Protein AF-A0A7X9H3X4-F1 (afdb_monomer)

Secondary structure (DSSP, 8-state):
-EEEE--TTSSHHHHHHHHHHHH-PEEEES-HHHHHHHHHHHHHTT---PPPEEGGG-S-TT--S-EEES-HHHHHHHHHTS--------SEEEE--S--S---------

Mean predicted aligned error: 7.33 Å

Radius of gyration: 16.72 Å; Cα contacts (8 Å, |Δi|>4): 132; chains: 1; bounding box: 27×56×36 Å

Foldseek 3Di:
DAAEDEDPPLCPLVVVLVVQLVFQAAEEEADPVVLVVSCVVSVVVVGDHPRHHYLVCPPVPPDDHHYHYDPVLNNVCVNVVHHDDDDDDPHHYDYSDPDPPDDDPPDDDD

Sequence (110 aa):
MKIIRTDRGGGKTTALIKQAARDKSYILCHSKSAARYIYDTALGMGLNIPYPITVDDIPLRGYKGDILIDEIDYILPQLLGAQVNTITTSASIDTLDNNKSEIKINSKAN

Solvent-accessible surface area (backbone atoms only — not comparable to full-atom values): 6988 Å² total; per-residue (Å²): 120,75,44,81,54,66,64,91,89,52,47,64,68,58,53,50,49,57,46,17,40,74,73,54,21,35,40,37,26,69,34,71,68,53,21,48,52,53,45,54,50,28,52,77,69,75,43,69,57,56,76,41,41,36,67,84,57,58,76,72,79,86,68,90,57,57,81,44,74,48,62,56,84,56,36,54,24,65,76,68,77,42,89,76,90,80,86,86,79,91,54,55,76,43,67,70,71,94,81,73,90,68,87,80,79,78,73,82,77,132

Structure (mmCIF, N/CA/C/O backbone):
data_AF-A0A7X9H3X4-F1
#
_entry.id   AF-A0A7X9H3X4-F1
#
loop_
_atom_site.group_PDB
_atom_site.id
_atom_site.type_symbol
_atom_site.label_atom_id
_atom_site.label_alt_id
_atom_site.label_comp_id
_atom_site.label_asym_id
_atom_site.label_entity_id
_atom_site.label_seq_id
_atom_site.pdbx_PDB_ins_code
_atom_site.Cartn_x
_atom_site.Cartn_y
_atom_site.Cartn_z
_atom_site.occupancy
_atom_site.B_iso_or_equiv
_atom_site.auth_seq_id
_atom_site.auth_comp_id
_atom_site.auth_asym_id
_atom_site.auth_atom_id
_atom_site.pdbx_PDB_model_num
ATOM 1 N N . MET A 1 1 ? -9.246 9.494 -6.390 1.00 84.94 1 MET A N 1
ATOM 2 C CA . MET A 1 1 ? -8.144 8.878 -5.615 1.00 84.94 1 MET A CA 1
ATOM 3 C C . MET A 1 1 ? -7.450 9.957 -4.799 1.00 84.94 1 MET A C 1
ATOM 5 O O . MET A 1 1 ? -7.528 11.119 -5.182 1.00 84.94 1 MET A O 1
ATOM 9 N N . LYS A 1 2 ? -6.775 9.579 -3.718 1.00 89.81 2 LYS A N 1
ATOM 10 C CA . LYS A 1 2 ? -5.968 10.473 -2.882 1.00 89.81 2 LYS A CA 1
ATOM 11 C C . LYS A 1 2 ? -4.560 9.894 -2.786 1.00 89.81 2 LYS A C 1
ATOM 13 O O . LYS A 1 2 ? -4.424 8.681 -2.651 1.00 89.81 2 LYS A O 1
ATOM 18 N N . ILE A 1 3 ? -3.541 10.744 -2.852 1.00 92.75 3 ILE A N 1
ATOM 19 C CA . ILE A 1 3 ? -2.140 10.351 -2.678 1.00 92.75 3 ILE A CA 1
ATOM 20 C C . ILE A 1 3 ? -1.685 10.822 -1.304 1.00 92.75 3 ILE A C 1
ATOM 22 O O . ILE A 1 3 ? -1.844 11.990 -0.962 1.00 92.75 3 ILE A O 1
ATOM 26 N N . ILE A 1 4 ? -1.109 9.916 -0.517 1.00 91.75 4 ILE A N 1
ATOM 27 C CA . ILE A 1 4 ? -0.500 10.258 0.767 1.00 91.75 4 ILE A CA 1
ATOM 28 C C . ILE A 1 4 ? 1.016 10.271 0.581 1.00 91.75 4 ILE A C 1
ATOM 30 O O . ILE A 1 4 ? 1.625 9.222 0.374 1.00 91.75 4 ILE A O 1
ATOM 34 N N . ARG A 1 5 ? 1.630 11.455 0.668 1.00 88.75 5 ARG A N 1
ATOM 35 C CA . ARG A 1 5 ? 3.084 11.627 0.544 1.00 88.75 5 ARG A CA 1
ATOM 36 C C . ARG A 1 5 ? 3.687 11.999 1.891 1.00 88.75 5 ARG A C 1
ATOM 38 O O . ARG A 1 5 ? 3.336 13.015 2.478 1.00 88.75 5 ARG A O 1
ATOM 45 N N . THR A 1 6 ? 4.643 11.205 2.357 1.00 85.62 6 THR A N 1
ATOM 46 C CA . THR A 1 6 ? 5.405 11.485 3.584 1.00 85.62 6 THR A CA 1
ATOM 47 C C . THR A 1 6 ? 6.828 10.984 3.428 1.00 85.62 6 THR A C 1
ATOM 49 O O . THR A 1 6 ? 7.071 10.053 2.652 1.00 85.62 6 THR A O 1
ATOM 52 N N . ASP A 1 7 ? 7.721 11.478 4.277 1.00 83.62 7 ASP A N 1
ATOM 53 C CA . ASP A 1 7 ? 9.059 10.914 4.429 1.00 83.62 7 ASP A CA 1
ATOM 54 C C . ASP A 1 7 ? 9.021 9.478 4.979 1.00 83.62 7 ASP A C 1
ATOM 56 O O . ASP A 1 7 ? 7.975 8.964 5.417 1.00 83.62 7 ASP A O 1
ATOM 60 N N . ARG A 1 8 ? 10.169 8.792 4.923 1.00 78.38 8 ARG A N 1
ATOM 61 C CA . ARG A 1 8 ? 10.333 7.459 5.523 1.00 78.38 8 ARG A CA 1
ATOM 62 C C . ARG A 1 8 ? 9.978 7.505 7.010 1.00 78.38 8 ARG A C 1
ATOM 64 O O . ARG A 1 8 ? 10.299 8.461 7.703 1.00 78.38 8 ARG A O 1
ATOM 71 N N . GLY A 1 9 ? 9.278 6.476 7.482 1.00 79.12 9 GLY A N 1
ATOM 72 C CA . GLY A 1 9 ? 8.801 6.417 8.867 1.00 79.12 9 GLY A CA 1
ATOM 73 C C . GLY A 1 9 ? 7.600 7.320 9.181 1.00 79.12 9 GLY A C 1
ATOM 74 O O . GLY A 1 9 ? 7.110 7.287 10.302 1.00 79.12 9 GLY A O 1
ATOM 75 N N . GLY A 1 10 ? 7.053 8.067 8.214 1.00 80.94 10 GLY A N 1
ATOM 76 C CA . GLY A 1 10 ? 5.896 8.952 8.426 1.00 80.94 10 GLY A CA 1
ATOM 77 C C . GLY A 1 10 ? 4.536 8.257 8.603 1.00 80.94 10 GLY A C 1
ATOM 78 O O . GLY A 1 10 ? 3.505 8.907 8.480 1.00 80.94 10 GLY A O 1
ATOM 79 N N . GLY A 1 11 ? 4.502 6.941 8.843 1.00 90.19 11 GLY A N 1
ATOM 80 C CA . GLY A 1 11 ? 3.271 6.222 9.197 1.00 90.19 11 GLY A CA 1
ATOM 81 C C . GLY A 1 11 ? 2.286 5.946 8.053 1.00 90.19 11 GLY A C 1
ATOM 82 O O . GLY A 1 11 ? 1.124 5.654 8.330 1.00 90.19 11 GLY A O 1
ATOM 83 N N . LYS A 1 12 ? 2.714 6.003 6.782 1.00 93.25 12 LYS A N 1
ATOM 84 C CA . LYS A 1 12 ? 1.852 5.731 5.607 1.00 93.25 12 LYS A CA 1
ATOM 85 C C . LYS A 1 12 ? 1.168 4.367 5.690 1.00 93.25 12 LYS A C 1
ATOM 87 O O . LYS A 1 12 ? -0.059 4.303 5.693 1.00 93.25 12 LYS A O 1
ATOM 92 N N . THR A 1 13 ? 1.950 3.304 5.863 1.00 95.06 13 THR A N 1
ATOM 93 C CA . THR A 1 13 ? 1.443 1.935 6.016 1.00 95.06 13 THR A CA 1
ATOM 94 C C . THR A 1 13 ? 0.465 1.832 7.187 1.00 95.06 13 THR A C 1
ATOM 96 O O . THR A 1 13 ? -0.615 1.268 7.054 1.00 95.06 13 THR A O 1
ATOM 99 N N . THR A 1 14 ? 0.773 2.467 8.323 1.00 96.06 14 THR A N 1
ATOM 100 C CA . THR A 1 14 ? -0.129 2.524 9.485 1.00 96.06 14 THR A CA 1
ATOM 101 C C . THR A 1 14 ? -1.448 3.232 9.162 1.00 96.06 14 THR A C 1
ATOM 103 O O . THR A 1 14 ? -2.505 2.807 9.630 1.00 96.06 14 THR A O 1
ATOM 106 N N . ALA A 1 15 ? -1.420 4.305 8.367 1.00 94.94 15 ALA A N 1
ATOM 107 C CA . ALA A 1 15 ? -2.625 4.999 7.927 1.00 94.94 15 ALA A CA 1
ATOM 108 C C . ALA A 1 15 ? -3.486 4.107 7.017 1.00 94.94 15 ALA A C 1
ATOM 110 O O . ALA A 1 15 ? -4.702 4.051 7.215 1.00 94.94 15 ALA A O 1
ATOM 111 N N . LEU A 1 16 ? -2.858 3.360 6.100 1.00 96.69 16 LEU A N 1
ATOM 112 C CA . LEU A 1 16 ? -3.548 2.388 5.247 1.00 96.69 16 LEU A CA 1
ATOM 113 C C . LEU A 1 16 ? -4.150 1.237 6.061 1.00 96.69 16 LEU A C 1
ATOM 115 O O . LEU A 1 16 ? -5.320 0.923 5.870 1.00 96.69 16 LEU A O 1
ATOM 119 N N . ILE A 1 17 ? -3.418 0.674 7.031 1.00 98.19 17 ILE A N 1
ATOM 120 C CA . ILE A 1 17 ? -3.931 -0.361 7.948 1.00 98.19 17 ILE A CA 1
ATOM 121 C C . ILE A 1 17 ? -5.173 0.141 8.689 1.00 98.19 17 ILE A C 1
ATOM 123 O O . ILE A 1 17 ? -6.204 -0.531 8.723 1.00 98.19 17 ILE A O 1
ATOM 127 N N . LYS A 1 18 ? -5.105 1.350 9.262 1.00 97.19 18 LYS A N 1
ATOM 128 C CA . LYS A 1 18 ? -6.247 1.957 9.959 1.00 97.19 18 LYS A CA 1
ATOM 129 C C . LYS A 1 18 ? -7.434 2.166 9.025 1.00 97.19 18 LYS A C 1
ATOM 131 O O . LYS A 1 18 ? -8.568 2.052 9.479 1.00 97.19 18 LYS A O 1
ATOM 136 N N . GLN A 1 19 ? -7.195 2.520 7.764 1.00 96.25 19 GLN A N 1
ATOM 137 C CA . GLN A 1 19 ? -8.254 2.677 6.773 1.00 96.25 19 GLN A CA 1
ATOM 138 C C . GLN A 1 19 ? -8.894 1.329 6.429 1.00 96.25 19 GLN A C 1
ATOM 140 O O . GLN A 1 19 ? -10.084 1.170 6.689 1.00 96.25 19 GLN A O 1
ATOM 145 N N . ALA A 1 20 ? -8.096 0.342 6.015 1.00 97.25 20 ALA A N 1
ATOM 146 C CA . ALA A 1 20 ? -8.549 -1.017 5.718 1.00 97.25 20 ALA A CA 1
ATOM 147 C C . ALA A 1 20 ? -9.326 -1.655 6.882 1.00 97.25 20 ALA A C 1
ATOM 149 O O . ALA A 1 20 ? -10.301 -2.375 6.678 1.00 97.25 20 ALA A O 1
ATOM 150 N N . ALA A 1 21 ? -8.947 -1.365 8.130 1.00 97.88 21 ALA A N 1
ATOM 151 C CA . ALA A 1 21 ? -9.665 -1.870 9.296 1.00 97.88 21 ALA A CA 1
ATOM 152 C C . ALA A 1 21 ? -11.093 -1.312 9.404 1.00 97.88 21 ALA A C 1
ATOM 154 O O . ALA A 1 21 ? -11.998 -2.040 9.831 1.00 97.88 21 ALA A O 1
ATOM 155 N N . ARG A 1 22 ? -11.294 -0.046 9.004 1.00 96.69 22 ARG A N 1
ATOM 156 C CA . ARG A 1 22 ? -12.589 0.650 9.037 1.00 96.69 22 ARG A CA 1
ATOM 157 C C . ARG A 1 22 ? -13.499 0.237 7.888 1.00 96.69 22 ARG A C 1
ATOM 159 O O . ARG A 1 22 ? -14.662 -0.055 8.134 1.00 96.69 22 ARG A O 1
ATOM 166 N N . ASP A 1 23 ? -12.985 0.236 6.663 1.00 95.38 23 ASP A N 1
ATOM 167 C CA . ASP A 1 23 ? -13.795 0.097 5.443 1.00 95.38 23 ASP A CA 1
ATOM 168 C C . ASP A 1 23 ? -13.661 -1.269 4.754 1.00 95.38 23 ASP A C 1
ATOM 170 O O . ASP A 1 23 ? -14.345 -1.534 3.770 1.00 95.38 23 ASP A O 1
ATOM 174 N N . LYS A 1 24 ? -12.829 -2.163 5.301 1.00 94.88 24 LYS A N 1
ATOM 175 C CA . LYS A 1 24 ? -12.547 -3.497 4.750 1.00 94.88 24 LYS A CA 1
ATOM 176 C C . LYS A 1 24 ? -11.933 -3.462 3.347 1.00 94.88 24 LYS A C 1
ATOM 178 O O . LYS A 1 24 ? -12.030 -4.449 2.619 1.00 94.88 24 LYS A O 1
ATOM 183 N N . SER A 1 25 ? -11.254 -2.368 3.000 1.00 96.44 25 SER A N 1
ATOM 184 C CA . SER A 1 25 ? -10.407 -2.291 1.808 1.00 96.44 25 SER A CA 1
ATOM 185 C C . SER A 1 25 ? -9.272 -3.310 1.859 1.00 96.44 25 SER A C 1
ATOM 187 O O . SER A 1 25 ? -8.772 -3.659 2.933 1.00 96.44 25 SER A O 1
ATOM 189 N N . TYR A 1 26 ? -8.809 -3.731 0.686 1.00 97.19 26 TYR A N 1
ATOM 190 C CA . TYR A 1 26 ? -7.589 -4.522 0.564 1.00 97.19 26 TYR A CA 1
ATOM 191 C C . TYR A 1 26 ? -6.383 -3.605 0.396 1.00 97.19 26 TYR A C 1
ATOM 193 O O . TYR A 1 26 ? -6.459 -2.581 -0.281 1.00 97.19 26 TYR A O 1
ATOM 201 N N . ILE A 1 27 ? -5.253 -3.989 0.985 1.00 97.88 27 ILE A N 1
ATOM 202 C CA . ILE A 1 27 ? -3.972 -3.321 0.752 1.00 97.88 27 ILE A CA 1
ATOM 203 C C . ILE A 1 27 ? -3.202 -4.138 -0.287 1.00 97.88 27 ILE A C 1
ATOM 205 O O . ILE A 1 27 ? -2.919 -5.305 -0.045 1.00 97.88 27 ILE A O 1
ATOM 209 N N . LEU A 1 28 ? -2.878 -3.530 -1.424 1.00 97.88 28 LEU A N 1
ATOM 210 C CA . LEU A 1 28 ? -1.959 -4.045 -2.433 1.00 97.88 28 LEU A CA 1
ATOM 211 C C . LEU A 1 28 ? -0.534 -3.593 -2.092 1.00 97.88 28 LEU A C 1
ATOM 213 O O . LEU A 1 28 ? -0.290 -2.398 -1.917 1.00 97.88 28 LEU A O 1
ATOM 217 N N . CYS A 1 29 ? 0.404 -4.533 -2.033 1.00 97.31 29 CYS A N 1
ATOM 218 C CA . CYS A 1 29 ? 1.817 -4.272 -1.769 1.00 97.31 29 CYS A CA 1
ATOM 219 C C . CYS A 1 29 ? 2.737 -4.994 -2.772 1.00 97.31 29 CYS A C 1
ATOM 221 O O . CYS A 1 29 ? 2.316 -5.836 -3.567 1.00 97.31 29 CYS A O 1
ATOM 223 N N . HIS A 1 30 ? 4.026 -4.657 -2.743 1.00 95.94 30 HIS A N 1
ATOM 224 C CA . HIS A 1 30 ? 5.002 -5.100 -3.744 1.00 95.94 30 HIS A CA 1
ATOM 225 C C . HIS A 1 30 ? 5.517 -6.549 -3.562 1.00 95.94 30 HIS A C 1
ATOM 227 O O . HIS A 1 30 ? 6.259 -7.052 -4.407 1.00 95.94 30 HIS A O 1
ATOM 233 N N . SER A 1 31 ? 5.227 -7.217 -2.435 1.00 96.00 31 SER A N 1
ATOM 234 C CA . SER A 1 31 ? 5.751 -8.563 -2.151 1.00 96.00 31 SER A CA 1
ATOM 235 C C . SER A 1 31 ? 4.977 -9.309 -1.062 1.00 96.00 31 SER A C 1
ATOM 237 O O . SER A 1 31 ? 4.346 -8.704 -0.197 1.00 96.00 31 SER A O 1
ATOM 239 N N . LYS A 1 32 ? 5.105 -10.643 -1.030 1.00 96.69 32 LYS A N 1
ATOM 240 C CA . LYS A 1 32 ? 4.512 -11.487 0.028 1.00 96.69 32 LYS A CA 1
ATOM 241 C C . LYS A 1 32 ? 5.074 -11.176 1.418 1.00 96.69 32 LYS A C 1
ATOM 243 O O . LYS A 1 32 ? 4.347 -11.236 2.406 1.00 96.69 32 LYS A O 1
ATOM 248 N N . SER A 1 33 ? 6.353 -10.810 1.501 1.00 97.00 33 SER A N 1
ATOM 249 C CA . SER A 1 33 ? 6.979 -10.385 2.757 1.00 97.00 33 SER A CA 1
ATOM 250 C C . SER A 1 33 ? 6.365 -9.083 3.272 1.00 97.00 33 SER A C 1
ATOM 252 O O . SER A 1 33 ? 6.061 -8.986 4.459 1.00 97.00 33 SER A O 1
ATOM 254 N N . ALA A 1 34 ? 6.113 -8.115 2.382 1.00 97.06 34 ALA A N 1
ATOM 255 C CA . ALA A 1 34 ? 5.404 -6.887 2.731 1.00 97.06 34 ALA A CA 1
ATOM 256 C C . ALA A 1 34 ? 3.954 -7.173 3.147 1.00 97.06 34 ALA A C 1
ATOM 258 O O . ALA A 1 34 ? 3.497 -6.644 4.157 1.00 97.06 34 ALA A O 1
ATOM 259 N N . ALA A 1 35 ? 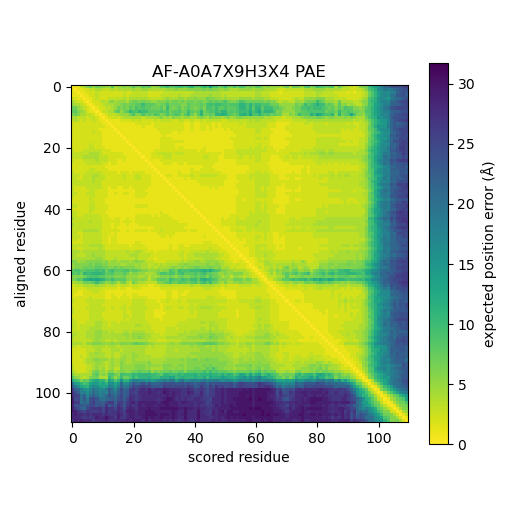3.250 -8.064 2.439 1.00 98.06 35 ALA A N 1
ATOM 260 C CA . ALA A 1 35 ? 1.891 -8.471 2.801 1.00 98.06 35 ALA A CA 1
ATOM 261 C C . ALA A 1 35 ? 1.831 -9.033 4.226 1.00 98.06 35 ALA A C 1
ATOM 263 O O . ALA A 1 35 ? 1.014 -8.604 5.043 1.00 98.06 35 ALA A O 1
ATOM 264 N N . ARG A 1 36 ? 2.761 -9.934 4.555 1.00 98.31 36 ARG A N 1
ATOM 265 C CA . ARG A 1 36 ? 2.883 -10.479 5.904 1.00 98.31 36 ARG A CA 1
ATOM 266 C C . ARG A 1 36 ? 3.211 -9.403 6.934 1.00 98.31 36 ARG A C 1
ATOM 268 O O . ARG A 1 36 ? 2.541 -9.346 7.956 1.00 98.31 36 ARG A O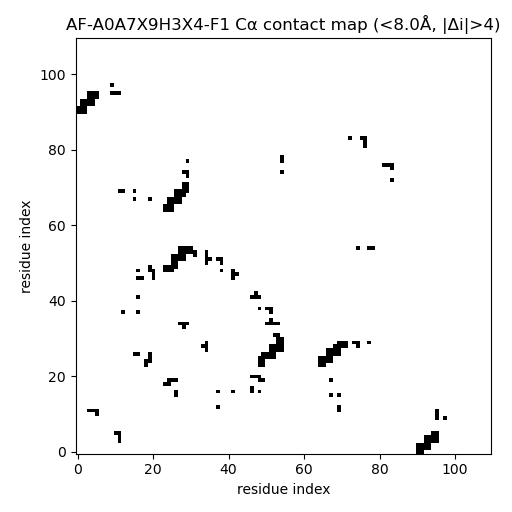 1
ATOM 275 N N . TYR A 1 37 ? 4.184 -8.538 6.658 1.00 97.94 37 TYR A N 1
ATOM 276 C CA . TYR A 1 37 ? 4.552 -7.448 7.563 1.00 97.94 37 TYR A CA 1
ATOM 277 C C . TYR A 1 37 ? 3.362 -6.533 7.887 1.00 97.94 37 TYR A C 1
ATOM 279 O O . TYR A 1 37 ? 3.124 -6.215 9.052 1.00 97.94 37 TYR A O 1
ATOM 287 N N . ILE A 1 38 ? 2.589 -6.139 6.873 1.00 98.38 38 ILE A N 1
ATOM 288 C CA . ILE A 1 38 ? 1.410 -5.278 7.029 1.00 98.38 38 ILE A CA 1
ATOM 289 C C . ILE A 1 38 ? 0.349 -5.974 7.886 1.00 98.38 38 ILE A C 1
ATOM 291 O O . ILE A 1 38 ? -0.194 -5.365 8.809 1.00 98.38 38 ILE A O 1
ATOM 295 N N . TYR A 1 39 ? 0.075 -7.250 7.605 1.00 98.62 39 TYR A N 1
ATOM 296 C CA . TYR A 1 39 ? -0.900 -8.038 8.353 1.00 98.62 39 TYR A CA 1
ATOM 297 C C . TYR A 1 39 ? -0.483 -8.242 9.815 1.00 98.62 39 TYR A C 1
ATOM 299 O O . TYR A 1 39 ? -1.263 -7.957 10.721 1.00 98.62 39 TYR A O 1
ATOM 307 N N . ASP A 1 40 ? 0.765 -8.648 10.055 1.00 98.50 40 ASP A N 1
ATOM 308 C CA . ASP A 1 40 ? 1.314 -8.847 11.400 1.00 98.50 40 ASP A CA 1
ATOM 309 C C . ASP A 1 40 ? 1.327 -7.520 12.187 1.00 98.50 40 ASP A C 1
ATOM 311 O O . ASP A 1 40 ? 1.002 -7.491 13.375 1.00 98.50 40 ASP A O 1
ATOM 315 N N . THR A 1 41 ? 1.608 -6.395 11.518 1.00 98.31 41 THR A N 1
ATOM 316 C CA . THR A 1 41 ? 1.506 -5.051 12.113 1.00 98.31 41 THR A CA 1
ATOM 317 C C . THR A 1 41 ? 0.066 -4.719 12.505 1.00 98.31 41 THR A C 1
ATOM 319 O O . THR A 1 41 ? -0.171 -4.229 13.608 1.00 98.31 41 THR A O 1
ATOM 322 N N . ALA A 1 42 ? -0.914 -5.009 11.642 1.00 98.50 42 ALA A N 1
ATOM 323 C CA . ALA A 1 42 ? -2.328 -4.803 11.953 1.00 98.50 42 ALA A CA 1
ATOM 324 C C . ALA A 1 42 ? -2.776 -5.638 13.163 1.00 98.50 42 ALA A C 1
ATOM 326 O O . ALA A 1 42 ? -3.427 -5.101 14.063 1.00 98.50 42 ALA A O 1
ATOM 327 N N . LEU A 1 43 ? -2.356 -6.906 13.235 1.00 98.25 43 LEU A N 1
ATOM 328 C CA . LEU A 1 43 ? -2.601 -7.773 14.389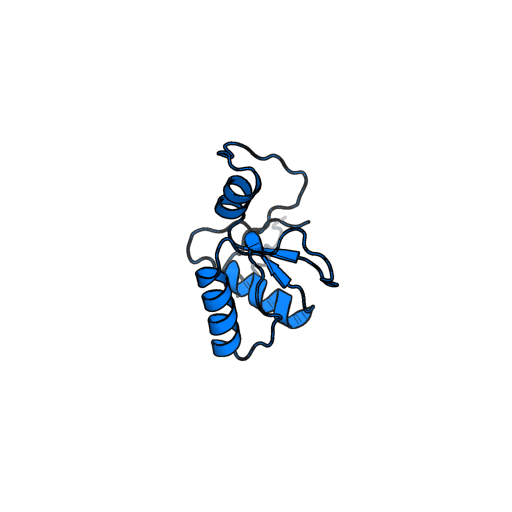 1.00 98.25 43 LEU A CA 1
ATOM 329 C C . LEU A 1 43 ? -1.973 -7.212 15.669 1.00 98.25 43 LEU A C 1
ATOM 331 O O . LEU A 1 43 ? -2.649 -7.140 16.694 1.00 98.25 43 LEU A O 1
ATOM 335 N N . GLY A 1 44 ? -0.720 -6.749 15.608 1.00 98.25 44 GLY A N 1
ATOM 336 C CA . GLY A 1 44 ? -0.042 -6.101 16.735 1.00 98.25 44 GLY A CA 1
ATOM 337 C C . GLY A 1 44 ? -0.741 -4.824 17.223 1.00 98.25 44 GLY A C 1
ATOM 338 O O . GLY A 1 44 ? -0.632 -4.466 18.391 1.00 98.25 44 GLY A O 1
ATOM 339 N N . MET A 1 45 ? -1.507 -4.163 16.351 1.00 97.69 45 MET A N 1
ATOM 340 C CA . MET A 1 45 ? -2.347 -3.008 16.683 1.00 97.69 45 MET A CA 1
ATOM 341 C C . MET A 1 45 ? -3.766 -3.385 17.150 1.00 97.69 45 MET A C 1
ATOM 343 O O . MET A 1 45 ? -4.555 -2.491 17.456 1.00 97.69 45 MET A O 1
ATOM 347 N N . GLY A 1 46 ? -4.124 -4.673 17.168 1.00 98.19 46 GLY A N 1
ATOM 348 C CA . GLY A 1 46 ? -5.479 -5.141 17.476 1.00 98.19 46 GLY A CA 1
ATOM 349 C C . GLY A 1 46 ? -6.514 -4.820 16.389 1.00 98.19 46 GLY A C 1
ATOM 350 O O . GLY A 1 46 ? -7.707 -4.731 16.678 1.00 98.19 46 GLY A O 1
ATOM 351 N N . LEU A 1 47 ? -6.080 -4.608 15.144 1.00 98.38 47 LEU A N 1
ATOM 352 C CA . LEU A 1 47 ? -6.941 -4.254 14.017 1.00 98.38 47 LEU A CA 1
ATOM 353 C C . LEU A 1 47 ? -7.185 -5.460 13.106 1.00 98.38 47 LEU A C 1
ATOM 355 O O . LEU A 1 47 ? -6.259 -6.174 12.734 1.00 98.38 47 LEU A O 1
ATOM 359 N N . ASN A 1 48 ? -8.441 -5.644 12.692 1.00 97.56 48 ASN A N 1
ATOM 360 C CA . ASN A 1 48 ? -8.825 -6.687 11.743 1.00 97.56 48 ASN A CA 1
ATOM 361 C C . ASN A 1 48 ? -8.961 -6.121 10.320 1.00 97.56 48 ASN A C 1
ATOM 363 O O . ASN A 1 48 ? -9.886 -5.342 10.048 1.00 97.56 48 ASN A O 1
ATOM 367 N N . ILE A 1 49 ? -8.074 -6.560 9.427 1.00 97.81 49 ILE A N 1
ATOM 368 C CA . ILE A 1 49 ? -8.032 -6.201 8.005 1.00 97.81 49 ILE A CA 1
ATOM 369 C C . ILE A 1 49 ? -8.089 -7.466 7.134 1.00 97.81 49 ILE A C 1
ATOM 371 O O . ILE A 1 49 ? -7.658 -8.529 7.589 1.00 97.81 49 ILE A O 1
ATOM 375 N N . PRO A 1 50 ? -8.566 -7.383 5.880 1.00 96.38 50 PRO A N 1
ATOM 376 C CA . PRO A 1 50 ? -8.320 -8.439 4.903 1.00 96.38 50 PRO A CA 1
ATOM 377 C C . PRO A 1 50 ? -6.816 -8.688 4.739 1.00 96.38 50 PRO A C 1
ATOM 379 O O . PRO A 1 50 ? -6.018 -7.752 4.839 1.00 96.38 50 PRO A O 1
ATOM 382 N N . TYR A 1 51 ? -6.427 -9.936 4.464 1.00 97.00 51 TYR A N 1
ATOM 383 C CA . TYR A 1 51 ? -5.022 -10.234 4.190 1.00 97.00 51 TYR A CA 1
ATOM 384 C C . TYR A 1 51 ? -4.551 -9.418 2.970 1.00 97.00 51 TYR A C 1
ATOM 386 O O . TYR A 1 51 ? -5.259 -9.417 1.954 1.00 97.00 51 TYR A O 1
ATOM 394 N N . PRO A 1 52 ? -3.414 -8.700 3.056 1.00 97.56 52 PRO A N 1
ATOM 395 C CA . PRO A 1 52 ? -2.925 -7.889 1.952 1.00 97.56 52 PRO A CA 1
ATOM 396 C C . PRO A 1 52 ? -2.638 -8.724 0.704 1.00 97.56 52 PRO A C 1
ATOM 398 O O . PRO A 1 52 ? -2.254 -9.889 0.779 1.00 97.56 52 PRO A O 1
ATOM 401 N N . ILE A 1 53 ? -2.820 -8.086 -0.439 1.00 96.62 53 ILE A N 1
ATOM 402 C CA . ILE A 1 53 ? -2.679 -8.648 -1.776 1.00 96.62 53 ILE A CA 1
ATOM 403 C C . ILE A 1 53 ? -1.322 -8.218 -2.342 1.00 96.62 53 ILE A C 1
ATOM 405 O O . ILE A 1 53 ? -0.823 -7.144 -1.997 1.00 96.62 53 ILE A O 1
ATOM 409 N N . THR A 1 54 ? -0.730 -9.005 -3.236 1.00 96.25 54 THR A N 1
ATOM 410 C CA . THR A 1 54 ? 0.493 -8.631 -3.954 1.00 96.25 54 THR A CA 1
ATOM 411 C C . THR A 1 54 ? 0.251 -8.391 -5.441 1.00 96.25 54 THR A C 1
ATOM 413 O O . THR A 1 54 ? -0.806 -8.691 -5.994 1.00 96.25 54 THR A O 1
ATOM 416 N N . VAL A 1 55 ? 1.264 -7.852 -6.120 1.00 93.50 55 VAL A N 1
ATOM 417 C CA . VAL A 1 55 ? 1.261 -7.722 -7.585 1.00 93.50 55 VAL A CA 1
ATOM 418 C C . VAL A 1 55 ? 1.043 -9.055 -8.313 1.00 93.50 55 VAL A C 1
ATOM 420 O O . VAL A 1 55 ? 0.483 -9.049 -9.405 1.00 93.50 55 VAL A O 1
ATOM 423 N N . ASP A 1 56 ? 1.416 -10.184 -7.699 1.00 92.06 56 ASP A N 1
ATOM 424 C CA . ASP A 1 56 ? 1.238 -11.529 -8.269 1.00 92.06 56 ASP A CA 1
ATOM 425 C C . ASP A 1 56 ? -0.238 -11.953 -8.324 1.00 92.06 56 ASP A C 1
ATOM 427 O O . ASP A 1 56 ? -0.602 -12.839 -9.095 1.00 92.06 56 ASP A O 1
ATOM 431 N N . ASP A 1 57 ? -1.094 -11.327 -7.514 1.00 92.38 57 ASP A N 1
ATOM 432 C CA . ASP A 1 57 ? -2.527 -11.618 -7.460 1.00 92.38 57 ASP A CA 1
ATOM 433 C C . ASP A 1 57 ? -3.321 -10.824 -8.522 1.00 92.38 57 ASP A C 1
ATOM 435 O O . ASP A 1 57 ? -4.545 -10.947 -8.628 1.00 92.38 57 ASP A O 1
ATOM 439 N N . ILE A 1 58 ? -2.649 -9.978 -9.311 1.00 90.75 58 ILE A N 1
ATOM 440 C CA . ILE A 1 58 ? -3.261 -9.194 -10.388 1.00 90.75 58 ILE A CA 1
ATOM 441 C C . ILE A 1 58 ? -3.457 -10.095 -11.628 1.00 90.75 58 ILE A C 1
ATOM 443 O O . ILE A 1 58 ? -2.543 -10.817 -12.018 1.00 90.75 58 ILE A O 1
ATOM 447 N N . PRO A 1 59 ? -4.617 -10.039 -12.319 1.00 89.75 59 PRO A N 1
ATOM 448 C CA . PRO A 1 59 ? -5.748 -9.145 -12.081 1.00 89.75 59 PRO A CA 1
ATOM 449 C C . PRO A 1 59 ? -6.596 -9.572 -10.880 1.00 89.75 59 PRO A C 1
ATOM 451 O O . PRO A 1 59 ? -6.911 -10.748 -10.728 1.00 89.75 59 PRO A O 1
ATOM 454 N N . LEU A 1 60 ? -7.056 -8.583 -10.107 1.00 88.69 60 LEU A N 1
ATOM 455 C CA . LEU A 1 60 ? -7.823 -8.747 -8.865 1.00 88.69 60 LEU A CA 1
ATOM 456 C C . LEU A 1 60 ? -9.252 -9.274 -9.103 1.00 88.69 60 LEU A C 1
ATOM 458 O O . LEU A 1 60 ? -10.251 -8.610 -8.820 1.00 88.69 60 LEU A O 1
ATOM 462 N N . ARG A 1 61 ? -9.378 -10.491 -9.628 1.00 85.56 61 ARG A N 1
ATOM 463 C CA . ARG A 1 61 ? -10.666 -11.133 -9.903 1.00 85.56 61 ARG A CA 1
ATOM 464 C C . ARG A 1 61 ? -11.297 -11.617 -8.599 1.00 85.56 61 ARG A C 1
ATOM 466 O O . ARG A 1 61 ? -10.732 -12.449 -7.904 1.00 85.56 61 ARG A O 1
ATOM 473 N N . GLY A 1 62 ? -12.501 -11.130 -8.299 1.00 82.94 62 GLY A N 1
ATOM 474 C CA . GLY A 1 62 ? -13.290 -11.578 -7.143 1.00 82.94 62 GLY A CA 1
ATOM 475 C C . GLY A 1 62 ? -13.124 -10.745 -5.868 1.00 82.94 62 GLY A C 1
ATOM 476 O O . GLY A 1 62 ? -13.851 -10.984 -4.906 1.00 82.94 62 GLY A O 1
ATOM 477 N N . TYR A 1 63 ? -12.252 -9.734 -5.867 1.00 84.81 63 TYR A N 1
ATOM 478 C CA . TYR A 1 63 ? -12.143 -8.771 -4.770 1.00 84.81 63 TYR A CA 1
ATOM 479 C C . TYR A 1 63 ? -13.269 -7.731 -4.876 1.00 84.81 63 TYR A C 1
ATOM 481 O O . TYR A 1 63 ? -13.496 -7.162 -5.942 1.00 84.81 63 TYR A O 1
ATOM 489 N N . LYS A 1 64 ? -14.013 -7.511 -3.783 1.00 78.44 64 LYS A N 1
ATOM 490 C CA . LYS A 1 64 ? -15.235 -6.676 -3.758 1.00 78.44 64 LYS A CA 1
ATOM 491 C C . LYS A 1 64 ? -15.102 -5.381 -2.936 1.00 78.44 64 LYS A C 1
ATOM 493 O O . LYS A 1 64 ? -16.116 -4.834 -2.518 1.00 78.44 64 LYS A O 1
ATOM 498 N N . GLY A 1 65 ? -13.881 -4.906 -2.689 1.00 82.56 65 GLY A N 1
ATOM 499 C CA . GLY A 1 65 ? -13.612 -3.700 -1.897 1.00 82.56 65 GLY A CA 1
ATOM 500 C C . GLY A 1 65 ? -12.656 -2.737 -2.592 1.00 82.56 65 GLY A C 1
ATOM 501 O O . GLY A 1 65 ? -12.054 -3.080 -3.612 1.00 82.56 65 GLY A O 1
ATOM 502 N N . ASP A 1 66 ? -12.510 -1.546 -2.014 1.00 93.31 66 ASP A N 1
ATOM 503 C CA . ASP A 1 66 ? -11.519 -0.571 -2.463 1.00 93.31 66 ASP A CA 1
ATOM 504 C C . ASP A 1 66 ? -10.096 -1.126 -2.299 1.00 93.31 66 ASP A C 1
ATOM 506 O O . ASP A 1 66 ? -9.818 -1.968 -1.437 1.00 93.31 66 ASP A O 1
ATOM 510 N N . ILE A 1 67 ? -9.187 -0.643 -3.149 1.00 95.50 67 ILE A N 1
ATOM 511 C CA . ILE A 1 67 ? -7.775 -1.024 -3.135 1.00 95.50 67 ILE A CA 1
ATOM 512 C C . ILE A 1 67 ? -6.940 0.155 -2.651 1.00 95.50 67 ILE A C 1
ATOM 514 O O . ILE A 1 67 ? -6.899 1.219 -3.271 1.00 95.50 67 ILE A O 1
ATOM 518 N N . LEU A 1 68 ? -6.244 -0.066 -1.544 1.00 96.88 68 LEU A N 1
ATOM 519 C CA . LEU A 1 68 ? -5.207 0.809 -1.023 1.00 96.88 68 LEU A CA 1
ATOM 520 C C . LEU A 1 68 ? -3.866 0.315 -1.545 1.00 96.88 68 LEU A C 1
ATOM 522 O O . LEU A 1 68 ? -3.625 -0.885 -1.541 1.00 96.88 68 LEU A O 1
ATOM 526 N N . ILE A 1 69 ? -2.985 1.211 -1.973 1.00 96.38 69 ILE A N 1
ATOM 527 C CA . ILE A 1 69 ? -1.691 0.816 -2.534 1.00 96.38 69 ILE A CA 1
ATOM 528 C C . ILE A 1 69 ? -0.580 1.296 -1.608 1.00 96.38 69 ILE A C 1
ATOM 530 O O . ILE A 1 69 ? -0.452 2.502 -1.388 1.00 96.38 69 ILE A O 1
ATOM 534 N N . ASP A 1 70 ? 0.211 0.361 -1.081 1.00 96.19 70 ASP A N 1
ATOM 535 C CA . ASP A 1 70 ? 1.411 0.668 -0.303 1.00 96.19 70 ASP A CA 1
ATOM 536 C C . ASP A 1 70 ? 2.660 0.554 -1.181 1.00 96.19 70 ASP A C 1
ATOM 538 O O . ASP A 1 70 ? 2.823 -0.410 -1.925 1.00 96.19 70 ASP A O 1
ATOM 542 N N . GLU A 1 71 ? 3.532 1.559 -1.095 1.00 93.75 71 GLU A N 1
ATOM 543 C CA . GLU A 1 71 ? 4.762 1.673 -1.892 1.00 93.75 71 GLU A CA 1
ATOM 544 C C . GLU A 1 71 ? 4.558 1.552 -3.419 1.00 93.75 71 GLU A C 1
ATOM 546 O O . GLU A 1 71 ? 5.166 0.727 -4.107 1.00 93.75 71 GLU A O 1
ATOM 551 N N . ILE A 1 72 ? 3.719 2.441 -3.968 1.00 93.56 72 ILE A N 1
ATOM 552 C CA . ILE A 1 72 ? 3.415 2.526 -5.409 1.00 93.56 72 ILE A CA 1
ATOM 553 C C . ILE A 1 72 ? 4.669 2.575 -6.303 1.00 93.56 72 ILE A C 1
ATOM 555 O O . ILE A 1 72 ? 4.654 2.037 -7.410 1.00 93.56 72 ILE A O 1
ATOM 559 N N . ASP A 1 73 ? 5.759 3.161 -5.804 1.00 92.25 73 ASP A N 1
ATOM 560 C CA . ASP A 1 73 ? 7.027 3.305 -6.521 1.00 92.25 73 ASP A CA 1
ATOM 561 C C . ASP A 1 73 ? 7.701 1.954 -6.822 1.00 92.25 73 ASP A C 1
ATOM 563 O O . ASP A 1 73 ? 8.434 1.850 -7.803 1.00 92.25 73 ASP A O 1
ATOM 567 N N . TYR A 1 74 ? 7.436 0.904 -6.031 1.00 94.38 74 TYR A N 1
ATOM 568 C CA . TYR A 1 74 ? 7.886 -0.463 -6.335 1.00 94.38 74 TYR A CA 1
ATOM 569 C C . TYR A 1 74 ? 6.868 -1.236 -7.173 1.00 94.38 74 TYR A C 1
ATOM 571 O O . TYR A 1 74 ? 7.248 -2.034 -8.029 1.00 94.38 74 TYR A O 1
ATOM 579 N N . ILE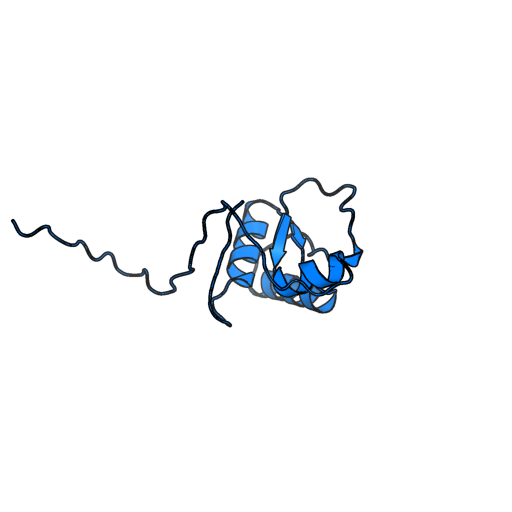 A 1 75 ? 5.577 -0.982 -6.954 1.00 95.75 75 ILE A N 1
ATOM 580 C CA . ILE A 1 75 ? 4.493 -1.691 -7.639 1.00 95.75 75 ILE A CA 1
ATOM 581 C C . ILE A 1 75 ? 4.438 -1.337 -9.124 1.00 95.75 75 ILE A C 1
ATOM 583 O O . ILE A 1 75 ? 4.305 -2.234 -9.953 1.00 95.75 75 ILE A O 1
ATOM 587 N N . LEU A 1 76 ? 4.539 -0.052 -9.484 1.00 95.75 76 LEU A N 1
ATOM 588 C CA . LEU A 1 76 ? 4.417 0.366 -10.884 1.00 95.75 76 LEU A CA 1
ATOM 589 C C . LEU A 1 76 ? 5.497 -0.264 -11.781 1.00 95.75 76 LEU A C 1
ATOM 591 O O . LEU A 1 76 ? 5.128 -0.817 -12.819 1.00 95.75 76 LEU A O 1
ATOM 595 N N . PRO A 1 77 ? 6.794 -0.269 -11.407 1.00 95.56 77 PRO A N 1
ATOM 596 C CA . PRO A 1 77 ? 7.808 -0.946 -12.206 1.00 95.56 77 PRO A CA 1
ATOM 597 C C . PRO A 1 77 ? 7.607 -2.457 -12.315 1.00 95.56 77 PRO A C 1
ATOM 599 O O . PRO A 1 77 ? 7.804 -3.020 -13.390 1.00 95.56 77 PRO A O 1
ATOM 602 N N . GLN A 1 78 ? 7.192 -3.115 -11.226 1.00 95.19 78 GLN A N 1
ATOM 603 C CA . GLN A 1 78 ? 6.892 -4.550 -11.237 1.00 95.19 78 GLN A CA 1
ATOM 604 C C . GLN A 1 78 ? 5.745 -4.872 -12.198 1.00 95.19 78 GLN A C 1
ATOM 606 O O . GLN A 1 78 ? 5.855 -5.797 -12.997 1.00 95.19 78 GLN A O 1
ATOM 611 N N . LEU A 1 79 ? 4.671 -4.080 -12.154 1.00 94.62 79 LEU A N 1
ATOM 612 C CA . LEU A 1 79 ? 3.496 -4.274 -12.999 1.00 94.62 79 LEU A CA 1
ATOM 613 C C . LEU A 1 79 ? 3.802 -4.048 -14.486 1.00 94.62 79 LEU A C 1
ATOM 615 O O . LEU A 1 79 ? 3.273 -4.756 -15.338 1.00 94.62 79 LEU A O 1
ATOM 619 N N . LEU A 1 80 ? 4.637 -3.055 -14.802 1.00 95.25 80 LEU A N 1
ATOM 620 C CA . LEU A 1 80 ? 4.974 -2.701 -16.183 1.00 95.25 80 LEU A CA 1
ATOM 621 C C . LEU A 1 80 ? 6.144 -3.511 -16.757 1.00 95.25 80 LEU A C 1
ATOM 623 O O . LEU A 1 80 ? 6.368 -3.469 -17.964 1.00 95.25 80 LEU A O 1
ATOM 627 N N . GLY A 1 81 ? 6.916 -4.206 -15.915 1.00 95.50 81 GLY A N 1
ATOM 628 C CA . GLY A 1 81 ? 8.165 -4.854 -16.326 1.00 95.50 81 GLY A CA 1
ATOM 629 C C . GLY A 1 81 ? 9.231 -3.862 -16.810 1.00 95.50 81 GLY A C 1
ATOM 630 O O . GLY A 1 81 ? 10.135 -4.239 -17.554 1.00 95.50 81 GLY A O 1
ATOM 631 N N . ALA A 1 82 ? 9.116 -2.588 -16.427 1.00 96.38 82 ALA A N 1
ATOM 632 C CA . ALA A 1 82 ? 9.956 -1.494 -16.903 1.00 96.38 82 ALA A CA 1
ATOM 633 C C . ALA A 1 82 ? 10.101 -0.405 -15.832 1.00 96.38 82 ALA A C 1
ATOM 635 O O . ALA A 1 82 ? 9.240 -0.247 -14.972 1.00 96.38 82 ALA A O 1
ATOM 636 N N . GLN A 1 83 ? 11.184 0.373 -15.888 1.00 95.62 83 GLN A N 1
ATOM 637 C CA . GLN A 1 83 ? 11.369 1.494 -14.964 1.00 95.62 83 GLN A CA 1
ATOM 638 C C . GLN A 1 83 ? 10.339 2.601 -15.215 1.00 95.62 83 GLN A C 1
ATOM 640 O O . GLN A 1 83 ? 10.024 2.928 -16.360 1.00 95.62 83 GLN A O 1
ATOM 645 N N . VAL A 1 84 ? 9.856 3.207 -14.131 1.00 96.50 84 VAL A N 1
ATOM 646 C CA . VAL A 1 84 ? 8.913 4.328 -14.167 1.00 96.50 84 VAL A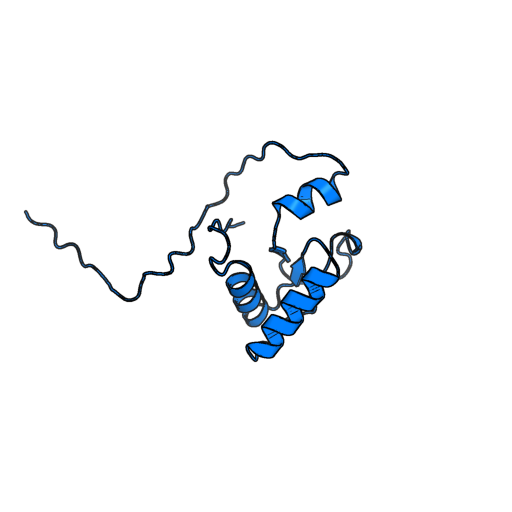 CA 1
ATOM 647 C C . VAL A 1 84 ? 9.601 5.562 -13.613 1.00 96.50 84 VAL A C 1
ATOM 649 O O . VAL A 1 84 ? 9.831 5.670 -12.414 1.00 96.50 84 VAL A O 1
ATOM 652 N N . ASN A 1 85 ? 9.916 6.502 -14.500 1.00 95.75 85 ASN A N 1
ATOM 653 C CA . ASN A 1 85 ? 10.696 7.687 -14.136 1.00 95.75 85 ASN A CA 1
ATOM 654 C C . ASN A 1 85 ? 9.822 8.910 -13.842 1.00 95.75 85 ASN A C 1
ATOM 656 O O . ASN A 1 85 ? 10.279 9.874 -13.233 1.00 95.75 85 ASN A O 1
ATOM 660 N N . THR A 1 86 ? 8.583 8.937 -14.334 1.00 95.62 86 THR A N 1
ATOM 661 C CA . THR A 1 86 ? 7.706 10.105 -14.212 1.00 95.62 86 THR A CA 1
ATOM 662 C C . THR A 1 86 ? 6.249 9.673 -14.205 1.00 95.62 86 THR A C 1
ATOM 664 O O . THR A 1 86 ? 5.827 8.875 -15.037 1.00 95.62 86 THR A O 1
ATOM 667 N N . ILE A 1 87 ? 5.479 10.241 -13.278 1.00 93.12 87 ILE A N 1
ATOM 668 C CA . ILE A 1 87 ? 4.027 10.091 -13.181 1.00 93.12 87 ILE A CA 1
ATOM 669 C C . ILE A 1 87 ? 3.392 11.477 -13.057 1.00 93.12 87 ILE A C 1
ATOM 671 O O . ILE A 1 87 ? 3.958 12.375 -12.437 1.00 93.12 87 ILE A O 1
ATOM 675 N N . THR A 1 88 ? 2.214 11.658 -13.646 1.00 95.06 88 THR A N 1
ATOM 676 C CA . THR A 1 88 ? 1.404 12.874 -13.485 1.00 95.06 88 THR A CA 1
ATOM 677 C C . THR A 1 88 ? 0.043 12.491 -12.921 1.00 95.06 88 THR A C 1
ATOM 679 O O . THR A 1 88 ? -0.417 11.363 -13.102 1.00 95.06 88 THR A O 1
ATOM 682 N N . THR A 1 89 ? -0.589 13.395 -12.176 1.00 93.06 89 THR A N 1
ATOM 683 C CA . THR A 1 89 ? -1.881 13.121 -11.544 1.00 93.06 89 THR A CA 1
ATOM 684 C C . THR A 1 89 ? -2.643 14.410 -11.275 1.00 93.06 89 THR A C 1
ATOM 686 O O . THR A 1 89 ? -2.044 15.447 -10.997 1.00 93.06 89 THR A O 1
ATOM 689 N N . SER A 1 90 ? -3.970 14.334 -11.341 1.00 94.06 90 SER A N 1
ATOM 690 C CA . SER A 1 90 ? -4.887 15.366 -10.845 1.00 94.06 90 SER A CA 1
ATOM 691 C C . SER A 1 90 ? -5.370 15.081 -9.417 1.00 94.06 90 SER A C 1
ATOM 693 O O . SER A 1 90 ? -6.178 15.834 -8.875 1.00 94.06 90 SER A O 1
ATOM 695 N N . ALA A 1 91 ? -4.913 13.983 -8.804 1.00 91.31 91 ALA A N 1
ATOM 696 C CA . ALA A 1 91 ? -5.288 13.601 -7.451 1.00 91.31 91 ALA A CA 1
ATOM 697 C C . ALA A 1 91 ? -4.766 14.596 -6.408 1.00 91.31 91 ALA A C 1
ATOM 699 O O . ALA A 1 91 ? -3.665 15.133 -6.538 1.00 91.31 91 ALA A O 1
ATOM 700 N N . SER A 1 92 ? -5.527 14.774 -5.326 1.00 90.19 92 SER A N 1
ATOM 701 C CA . SER A 1 92 ? -5.049 15.529 -4.171 1.00 90.19 92 SER A CA 1
ATOM 702 C C . SER A 1 92 ? -3.876 14.803 -3.509 1.00 90.19 92 SER A C 1
ATOM 704 O O . SER A 1 92 ? -3.900 13.576 -3.340 1.00 90.19 92 SER A O 1
ATOM 706 N N . ILE A 1 93 ? -2.851 15.572 -3.140 1.00 89.12 93 ILE A N 1
ATOM 707 C CA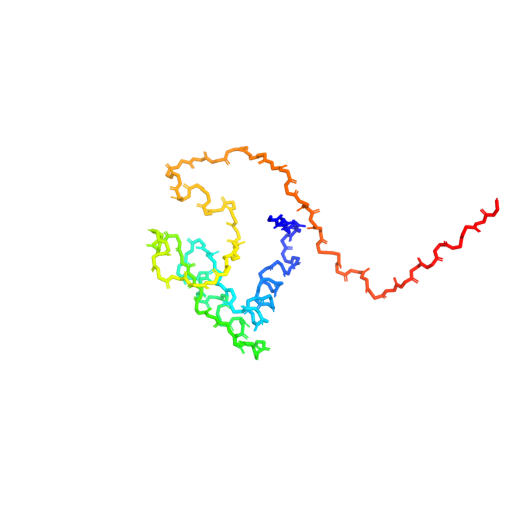 . ILE A 1 93 ? -1.669 15.082 -2.433 1.00 89.12 93 IL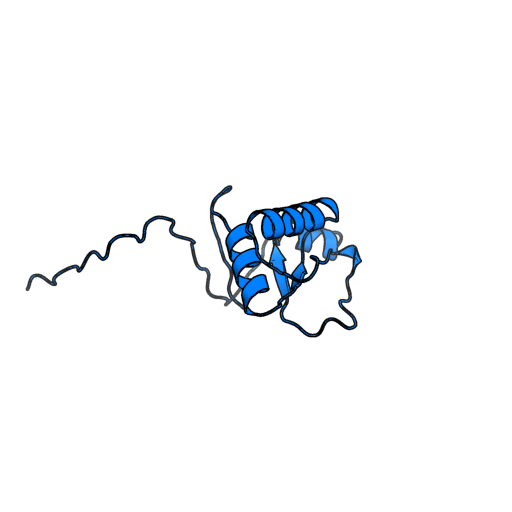E A CA 1
ATOM 708 C C . ILE A 1 93 ? -1.733 15.608 -1.005 1.00 89.12 93 ILE A C 1
ATOM 710 O O . ILE A 1 93 ? -1.598 16.809 -0.778 1.00 89.12 93 ILE A O 1
ATOM 714 N N . ASP A 1 94 ? -1.887 14.694 -0.056 1.00 85.81 94 ASP A N 1
ATOM 715 C CA . ASP A 1 94 ? -1.938 15.010 1.364 1.00 85.81 94 ASP A CA 1
ATOM 716 C C . ASP A 1 94 ? -0.624 14.596 2.034 1.00 85.81 94 ASP A C 1
ATOM 718 O O . ASP A 1 94 ? -0.116 13.490 1.813 1.00 85.81 94 ASP A O 1
ATOM 722 N N . THR A 1 95 ? -0.090 15.464 2.894 1.00 80.88 95 THR A N 1
ATOM 723 C CA . THR A 1 95 ? 1.003 15.128 3.812 1.00 80.88 95 THR A CA 1
ATOM 724 C C . THR A 1 95 ? 0.427 14.677 5.153 1.00 80.88 95 THR A C 1
ATOM 726 O O . THR A 1 95 ? -0.532 15.260 5.661 1.00 80.88 95 THR A O 1
ATOM 729 N N . L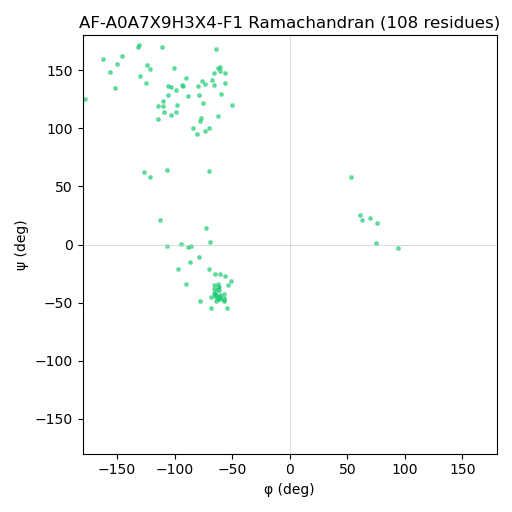EU A 1 96 ? 0.971 13.602 5.734 1.00 70.50 96 LEU A N 1
ATOM 730 C CA . LEU A 1 96 ? 0.660 13.241 7.121 1.00 70.50 96 LEU A CA 1
ATOM 731 C C . LEU A 1 96 ? 1.510 14.126 8.033 1.00 70.50 96 LEU A C 1
ATOM 733 O O . LEU A 1 96 ? 2.670 13.820 8.305 1.00 70.50 96 LEU A O 1
ATOM 737 N N . ASP A 1 97 ? 0.937 15.236 8.483 1.00 59.44 97 ASP A N 1
ATOM 738 C CA . ASP A 1 97 ? 1.569 16.078 9.493 1.00 59.44 97 ASP A CA 1
ATOM 739 C C . ASP A 1 97 ? 1.399 15.413 10.867 1.00 59.44 97 ASP A C 1
ATOM 741 O O . ASP A 1 97 ? 0.308 15.399 11.436 1.00 59.44 97 ASP A O 1
ATOM 745 N N . ASN A 1 98 ? 2.488 14.893 11.437 1.00 51.69 98 ASN A N 1
ATOM 746 C CA . ASN A 1 98 ? 2.494 14.299 12.784 1.00 51.69 98 ASN A CA 1
ATOM 747 C C . ASN A 1 98 ? 2.301 15.332 13.922 1.00 51.69 98 ASN A C 1
ATOM 749 O O . ASN A 1 98 ? 2.287 14.952 15.088 1.00 51.69 98 ASN A O 1
ATOM 753 N N . ASN A 1 99 ? 2.111 16.621 13.601 1.00 47.88 99 ASN A N 1
ATOM 754 C CA . ASN A 1 99 ? 2.030 17.736 14.553 1.00 47.88 99 ASN A CA 1
ATOM 755 C C . ASN A 1 99 ? 0.705 18.518 14.461 1.00 47.88 99 ASN A C 1
ATOM 757 O O . ASN A 1 99 ? 0.705 19.731 14.254 1.00 47.88 99 ASN A O 1
ATOM 761 N N . LYS A 1 100 ? -0.442 17.858 14.649 1.00 45.38 100 LYS A N 1
ATOM 762 C CA . LYS A 1 100 ? -1.692 18.561 15.005 1.00 45.38 100 LYS A CA 1
ATOM 763 C C . LYS A 1 100 ? -2.338 17.976 16.254 1.00 45.38 100 LYS A C 1
ATOM 765 O O . LYS A 1 100 ? -3.479 17.531 16.245 1.00 45.38 100 LYS A O 1
ATOM 770 N N . SER A 1 101 ? -1.606 18.069 17.355 1.00 37.88 101 SER A N 1
ATOM 771 C CA . SER A 1 101 ? -2.187 18.320 18.672 1.00 37.88 101 SER A CA 1
ATOM 772 C C . SER A 1 101 ? -1.868 19.763 19.068 1.00 37.88 101 SER A C 1
ATOM 774 O O . SER A 1 101 ? -1.081 19.974 19.973 1.00 37.88 101 SER A O 1
ATOM 776 N N . GLU A 1 102 ? -2.382 20.744 18.318 1.00 34.72 102 GLU A N 1
ATOM 777 C CA . GLU A 1 102 ? -2.672 22.103 18.805 1.00 34.72 102 GLU A CA 1
ATOM 778 C C . GLU A 1 102 ? -3.313 22.949 17.695 1.00 34.72 102 GLU A C 1
ATOM 780 O O . GLU A 1 102 ? -2.797 23.091 16.584 1.00 34.72 102 GLU A O 1
ATOM 785 N N . ILE A 1 103 ? -4.477 23.513 18.010 1.00 34.22 103 ILE A N 1
ATOM 786 C CA . ILE A 1 103 ? -5.166 24.506 17.192 1.00 34.22 103 ILE A CA 1
ATOM 787 C C . ILE A 1 103 ? -4.453 25.840 17.427 1.00 34.22 103 ILE A C 1
ATOM 789 O O . ILE A 1 103 ? -4.640 26.459 18.471 1.00 34.22 103 ILE A O 1
ATOM 793 N N . LYS A 1 104 ? -3.671 26.329 16.458 1.00 36.28 104 LYS A N 1
ATOM 794 C CA . LYS A 1 104 ? -3.329 27.758 16.415 1.00 36.28 104 LYS A CA 1
ATOM 795 C C . LYS A 1 104 ? -4.458 28.506 15.719 1.00 36.28 104 LYS A C 1
ATOM 797 O O . LYS A 1 104 ? -4.564 28.497 14.494 1.00 36.28 104 LYS A O 1
ATOM 802 N N . ILE A 1 105 ? -5.317 29.133 16.520 1.00 46.88 105 ILE A N 1
ATOM 803 C CA . ILE A 1 105 ? -6.245 30.157 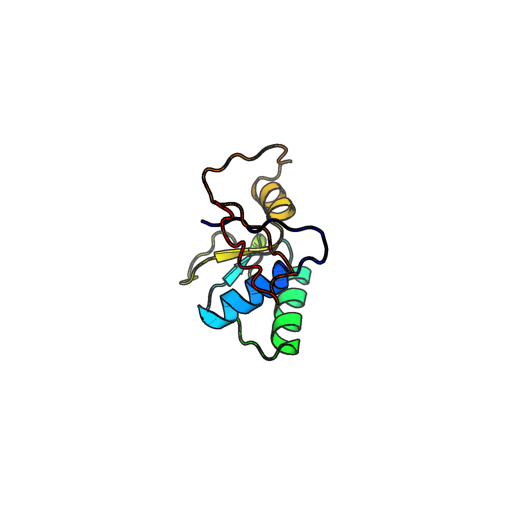16.043 1.00 46.88 105 ILE A CA 1
ATOM 804 C C . ILE A 1 105 ? -5.381 31.372 15.707 1.00 46.88 105 ILE A C 1
ATOM 806 O O . ILE A 1 105 ? -4.966 32.101 16.604 1.00 46.88 105 ILE A O 1
ATOM 810 N N . ASN A 1 106 ? -5.078 31.588 14.428 1.00 41.84 106 ASN A N 1
ATOM 811 C CA . ASN A 1 106 ? -4.570 32.890 14.016 1.00 41.84 106 ASN A CA 1
ATOM 812 C C . ASN A 1 106 ? -5.746 33.866 14.037 1.00 41.84 106 ASN A C 1
ATOM 814 O O . ASN A 1 106 ? -6.558 33.921 13.112 1.00 41.84 106 ASN A O 1
ATOM 818 N N . SER A 1 107 ? -5.835 34.612 15.134 1.00 49.34 107 SER A N 1
ATOM 819 C CA . SER A 1 107 ? -6.536 35.883 15.202 1.00 49.34 107 SER A CA 1
ATOM 820 C C . SER A 1 107 ? -6.062 36.763 14.045 1.00 49.34 107 SER A C 1
ATOM 822 O O . SER A 1 107 ? -4.878 37.071 13.916 1.00 49.34 107 SER A O 1
ATOM 824 N N . LYS A 1 108 ? -6.994 37.161 13.175 1.00 44.28 108 LYS A N 1
ATOM 825 C CA . LYS A 1 108 ? -6.772 38.295 12.278 1.00 44.28 108 LYS A CA 1
ATOM 826 C C . LYS A 1 108 ? -6.586 39.527 13.163 1.00 44.28 108 LYS A C 1
ATOM 828 O O . LYS A 1 108 ? -7.529 39.934 13.836 1.00 44.28 108 LYS A O 1
ATOM 833 N N . ALA A 1 109 ? -5.373 40.069 13.201 1.00 45.84 109 ALA A N 1
ATOM 834 C CA . ALA A 1 109 ? -5.175 41.459 13.578 1.00 45.84 109 ALA A CA 1
ATOM 835 C C . ALA A 1 109 ? -5.639 42.331 12.401 1.00 45.84 109 ALA A C 1
ATOM 837 O O . ALA A 1 109 ? -5.431 41.955 11.246 1.00 45.84 109 ALA A O 1
ATOM 838 N N . ASN A 1 110 ? -6.340 43.409 12.755 1.00 45.31 110 ASN A N 1
ATOM 839 C CA . ASN A 1 110 ? -7.018 44.370 11.882 1.00 45.31 110 ASN A CA 1
ATOM 840 C C . ASN A 1 110 ? -6.148 44.930 10.755 1.00 45.31 110 ASN A C 1
ATOM 842 O O . ASN A 1 110 ? -4.954 45.197 11.018 1.00 45.31 110 ASN A O 1
#

pLDDT: mean 87.15, std 17.33, range [34.22, 98.62]

Nearest PDB structures (foldseek):
  3vkw-assembly1_A  TM=6.366E-01  e=3.046E-02  Tobacco mosaic virus strain tomato/L
  6jim-assembly1_A  TM=5.699E-01  e=5.154E-02  Chikungunya virus
  7fsf-assembly1_A  TM=5.094E-01  e=3.950E+00  Thermotoga maritima MSB8